Protein AF-A0A426QIH2-F1 (afdb_monomer)

Mean predicted aligned error: 3.32 Å

Radius of gyration: 14.78 Å; Cα contacts (8 Å, |Δi|>4): 95; chains: 1; bounding box: 43×17×41 Å

Solvent-accessible surface area (backbone atoms only — not comparable to full-atom values): 4861 Å² total; per-residue (Å²): 108,70,68,57,52,50,50,51,53,52,23,53,54,20,40,51,24,32,52,48,27,69,68,51,44,66,83,76,36,84,54,73,66,56,36,51,50,53,50,48,52,54,50,52,52,11,51,52,45,4,48,44,39,29,71,74,75,43,97,50,65,72,73,55,20,52,47,41,21,48,27,36,26,8,50,68,26,38,65,55,21,50,55,50,50,52,41,38,77,70,63,77,47,135

Secondary structure (DSSP, 8-state):
-HHHHHHHHHHHHHHHHHHHHHHHGGGT--SHHHHHHHHHHHHHHHHHHHHHIIIII----THHHHHHHHHHHHHHHHHHHHHHHHHHHTTS--

Sequence (94 aa):
MMDDLLLALLVIAALAASVYAQYRLPVHTRGVKALRTARLLLLITGLAFGYVMATVYIEAAGIRQLGVFLGGFGLVHVPAAFILLIKRRRGVYR

Nearest PDB structures (foldseek):
  7qnd-assembly1_E  TM=3.432E-01  e=6.358E+00  Homo sapiens

pLDDT: mean 94.51, std 4.59, range [70.81, 98.56]

Foldseek 3Di:
DVVVVVLVVLLVVLVVLVCLLLVQLVVPAPDPVRNVVVNCVLQVQLQVQLCCQLPPPDDDDDPVSVSSSSNSSSNSSNVSSVVSVVCVVVVVDD

Organism: NCBI:txid585455

Structure (mmCIF, N/CA/C/O backbone):
data_AF-A0A426QIH2-F1
#
_entry.id   AF-A0A426QIH2-F1
#
loop_
_atom_site.group_PDB
_atom_site.id
_atom_site.type_symbol
_atom_site.label_atom_id
_atom_site.label_alt_id
_atom_site.label_comp_id
_atom_site.label_asym_id
_atom_site.label_entity_id
_atom_site.label_seq_id
_atom_site.pdbx_PDB_ins_code
_atom_site.Cartn_x
_atom_site.Cartn_y
_atom_site.Cartn_z
_atom_site.occupancy
_atom_site.B_iso_or_equiv
_atom_site.auth_seq_id
_atom_site.auth_comp_id
_atom_site.auth_asym_id
_atom_site.auth_atom_id
_atom_site.pdbx_PDB_model_num
ATOM 1 N N . MET A 1 1 ? 23.176 2.737 -8.843 1.00 70.81 1 MET A N 1
ATOM 2 C CA . MET A 1 1 ? 23.427 2.205 -7.481 1.00 70.81 1 MET A CA 1
ATOM 3 C C . MET A 1 1 ? 22.741 3.028 -6.401 1.00 70.81 1 MET A C 1
ATOM 5 O O . MET A 1 1 ? 21.889 2.470 -5.727 1.00 70.81 1 MET A O 1
ATOM 9 N N . MET A 1 2 ? 23.063 4.317 -6.219 1.00 85.62 2 MET A N 1
ATOM 10 C CA . MET A 1 2 ? 22.397 5.140 -5.191 1.00 85.62 2 MET A CA 1
ATOM 11 C C . MET A 1 2 ? 20.900 5.337 -5.478 1.00 85.62 2 MET A C 1
ATOM 13 O O . MET A 1 2 ? 20.085 5.186 -4.573 1.00 85.62 2 MET A O 1
ATOM 17 N N . ASP A 1 3 ? 20.532 5.565 -6.740 1.00 88.31 3 ASP A N 1
ATOM 18 C CA . ASP A 1 3 ? 19.127 5.728 -7.144 1.00 88.31 3 ASP A CA 1
ATOM 19 C C . ASP A 1 3 ? 18.313 4.444 -6.945 1.00 88.31 3 ASP A C 1
ATOM 21 O O . ASP A 1 3 ? 17.168 4.484 -6.507 1.00 88.31 3 ASP A O 1
ATOM 25 N N . ASP A 1 4 ? 18.927 3.287 -7.210 1.00 90.50 4 ASP A N 1
ATOM 26 C CA . ASP A 1 4 ? 18.308 1.973 -7.007 1.00 90.50 4 ASP A CA 1
ATOM 27 C C . ASP A 1 4 ? 18.068 1.687 -5.524 1.00 90.50 4 ASP A C 1
ATOM 29 O O . ASP A 1 4 ? 17.011 1.185 -5.145 1.00 90.50 4 ASP A O 1
ATOM 33 N N . LEU A 1 5 ? 19.041 2.042 -4.677 1.00 94.69 5 LEU A N 1
ATOM 34 C CA . LEU A 1 5 ? 18.919 1.927 -3.229 1.00 94.69 5 LEU A CA 1
ATOM 35 C C . LEU A 1 5 ? 17.819 2.850 -2.697 1.00 94.69 5 LEU A C 1
ATOM 37 O O . LEU A 1 5 ? 16.991 2.418 -1.896 1.00 94.69 5 LEU A O 1
ATOM 41 N N . LEU A 1 6 ? 17.782 4.102 -3.158 1.00 94.19 6 LEU A N 1
ATOM 42 C CA . LEU A 1 6 ? 16.750 5.059 -2.769 1.00 94.19 6 LEU A CA 1
ATOM 43 C C . LEU A 1 6 ? 15.359 4.575 -3.191 1.00 94.19 6 LEU A C 1
ATOM 45 O O . LEU A 1 6 ? 14.438 4.584 -2.374 1.00 94.19 6 LEU A O 1
ATOM 49 N N . LEU A 1 7 ? 15.216 4.097 -4.431 1.00 93.19 7 LEU A N 1
ATOM 50 C CA . LEU A 1 7 ? 13.974 3.508 -4.922 1.00 93.19 7 LEU A CA 1
ATOM 51 C C . LEU A 1 7 ? 13.542 2.335 -4.036 1.00 93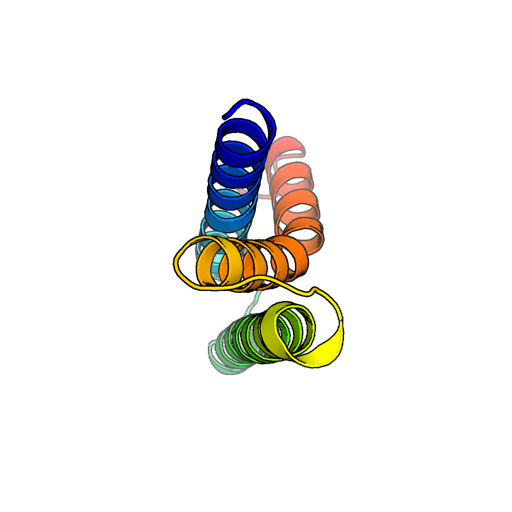.19 7 LEU A C 1
ATOM 53 O O . LEU A 1 7 ? 12.398 2.302 -3.592 1.00 93.19 7 LEU A O 1
ATOM 57 N N . ALA A 1 8 ? 14.451 1.408 -3.727 1.00 96.00 8 ALA A N 1
ATOM 58 C CA . ALA A 1 8 ? 14.150 0.265 -2.872 1.00 96.00 8 ALA A CA 1
ATOM 59 C C . ALA A 1 8 ? 13.673 0.696 -1.474 1.00 96.00 8 ALA A C 1
ATOM 61 O O . ALA A 1 8 ? 12.659 0.194 -0.990 1.00 96.00 8 ALA A O 1
ATOM 62 N N . LEU A 1 9 ? 14.347 1.665 -0.845 1.00 97.19 9 LEU A N 1
ATOM 63 C CA . LEU A 1 9 ? 13.957 2.193 0.467 1.00 97.19 9 LEU A CA 1
ATOM 64 C C . LEU A 1 9 ? 12.570 2.846 0.438 1.00 97.19 9 LEU A C 1
ATOM 66 O O . LEU A 1 9 ? 11.749 2.593 1.323 1.00 97.19 9 LEU A O 1
ATOM 70 N N . LEU A 1 10 ? 12.286 3.650 -0.589 1.00 96.12 10 LEU A N 1
ATOM 71 C CA . LEU A 1 10 ? 10.985 4.299 -0.750 1.00 96.12 10 LEU A CA 1
ATOM 72 C C . LEU A 1 10 ? 9.871 3.284 -1.013 1.00 96.12 10 LEU A C 1
ATOM 74 O O . LEU A 1 10 ? 8.794 3.401 -0.429 1.00 96.12 10 LEU A O 1
ATOM 78 N N . VAL A 1 11 ? 10.133 2.256 -1.822 1.00 97.81 11 VAL A N 1
ATOM 79 C CA . VAL A 1 11 ? 9.193 1.153 -2.055 1.00 97.81 11 VAL A CA 1
ATOM 80 C C . VAL A 1 11 ? 8.900 0.418 -0.751 1.00 97.81 11 VAL A C 1
ATOM 82 O O . VAL A 1 11 ? 7.735 0.211 -0.42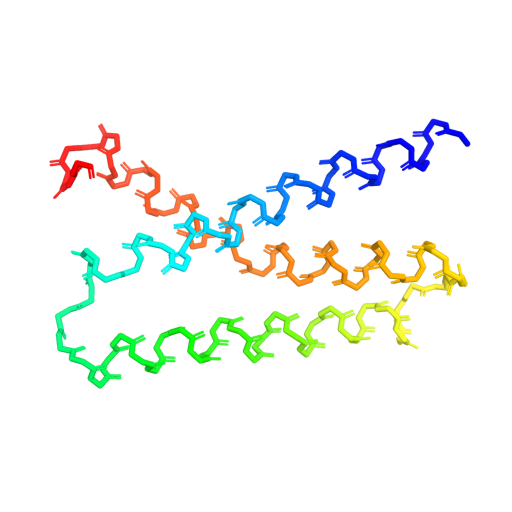5 1.00 97.81 11 VAL A O 1
ATOM 85 N N . ILE A 1 12 ? 9.923 0.081 0.039 1.00 98.19 12 ILE A N 1
ATOM 86 C CA . ILE A 1 12 ? 9.741 -0.586 1.337 1.00 98.19 12 ILE A CA 1
ATOM 87 C C . ILE A 1 12 ? 8.882 0.275 2.272 1.00 98.19 12 ILE A C 1
ATOM 89 O O . ILE A 1 12 ? 7.930 -0.230 2.869 1.00 98.19 12 ILE A O 1
ATOM 93 N N . ALA A 1 13 ? 9.163 1.577 2.370 1.00 97.88 13 ALA A N 1
ATOM 94 C CA . ALA A 1 13 ? 8.384 2.494 3.200 1.00 97.88 13 ALA A CA 1
ATOM 95 C C . ALA A 1 13 ? 6.922 2.613 2.727 1.00 97.88 13 ALA A C 1
ATOM 97 O O . ALA A 1 13 ? 5.995 2.568 3.541 1.00 97.88 13 ALA A O 1
ATOM 98 N N . ALA A 1 14 ? 6.697 2.713 1.415 1.00 97.50 14 ALA A N 1
ATOM 99 C CA . ALA A 1 14 ? 5.364 2.804 0.826 1.00 97.50 14 ALA A CA 1
ATOM 100 C C . ALA A 1 14 ? 4.565 1.500 1.004 1.00 97.50 14 ALA A C 1
ATOM 102 O O . ALA A 1 14 ? 3.380 1.527 1.347 1.00 97.50 14 ALA A O 1
ATOM 103 N N . LEU A 1 15 ? 5.212 0.342 0.857 1.00 98.19 15 LEU A N 1
ATOM 104 C CA . LEU A 1 15 ? 4.597 -0.955 1.129 1.00 98.19 15 LEU A CA 1
ATOM 105 C C . LEU A 1 15 ? 4.271 -1.116 2.616 1.00 98.19 15 LEU A C 1
ATOM 107 O O . LEU A 1 15 ? 3.168 -1.556 2.942 1.00 98.19 15 LEU A O 1
ATOM 111 N N . ALA A 1 16 ? 5.148 -0.684 3.525 1.00 98.12 16 ALA A N 1
ATOM 112 C CA . ALA A 1 16 ? 4.851 -0.674 4.955 1.00 98.12 16 ALA A CA 1
ATOM 113 C C . ALA A 1 16 ? 3.628 0.204 5.280 1.00 98.12 16 ALA A C 1
ATOM 115 O O . ALA A 1 16 ? 2.772 -0.201 6.070 1.00 98.12 16 ALA A O 1
ATOM 116 N N . ALA A 1 17 ? 3.489 1.363 4.624 1.00 97.25 17 ALA A N 1
ATOM 117 C CA . ALA A 1 17 ? 2.296 2.200 4.732 1.00 97.25 17 ALA A CA 1
ATOM 118 C C . ALA A 1 17 ? 1.036 1.477 4.222 1.00 97.25 17 ALA A C 1
ATOM 120 O O . ALA A 1 17 ? -0.004 1.522 4.883 1.00 97.25 17 ALA A O 1
ATOM 121 N N . SER A 1 18 ? 1.131 0.750 3.102 1.00 97.88 18 SER A N 1
ATOM 122 C CA . SER A 1 18 ? 0.020 -0.053 2.575 1.00 97.88 18 SER A CA 1
ATOM 123 C C . SER A 1 18 ? -0.435 -1.139 3.551 1.00 97.88 18 SER A C 1
ATOM 125 O O . SER A 1 18 ? -1.622 -1.217 3.878 1.00 97.88 18 SER A O 1
ATOM 127 N N . VAL A 1 19 ? 0.509 -1.896 4.117 1.00 97.88 19 VAL A N 1
ATOM 128 C CA . VAL A 1 19 ? 0.235 -2.927 5.123 1.00 97.88 19 VAL A CA 1
ATOM 129 C C . VAL A 1 19 ? -0.393 -2.297 6.362 1.00 97.88 19 VAL A C 1
ATOM 131 O O . VAL A 1 19 ? -1.422 -2.775 6.841 1.00 97.88 19 VAL A O 1
ATOM 134 N N . TYR A 1 20 ? 0.165 -1.186 6.850 1.00 97.00 20 TYR A N 1
ATOM 135 C CA . TYR A 1 20 ? -0.366 -0.472 8.007 1.00 97.00 20 TYR A CA 1
ATOM 136 C C . TYR A 1 20 ? -1.811 -0.009 7.787 1.00 97.00 20 TYR A C 1
ATOM 138 O O . TYR A 1 20 ? -2.665 -0.238 8.648 1.00 97.00 20 TYR A O 1
ATOM 146 N N . ALA A 1 21 ? -2.110 0.597 6.635 1.00 95.94 21 ALA A N 1
ATOM 147 C CA . ALA A 1 21 ? -3.457 1.045 6.302 1.00 95.94 21 ALA A CA 1
ATOM 148 C C . ALA A 1 21 ? -4.447 -0.134 6.271 1.00 95.94 21 ALA A C 1
ATOM 150 O O . ALA A 1 21 ? -5.470 -0.098 6.959 1.00 95.94 21 ALA A O 1
ATOM 151 N N . GLN A 1 22 ? -4.111 -1.210 5.552 1.00 95.56 22 GLN A N 1
ATOM 152 C CA . GLN A 1 22 ? -4.955 -2.407 5.406 1.00 95.56 22 GLN A CA 1
ATOM 153 C C . GLN A 1 22 ? -5.190 -3.143 6.736 1.00 95.56 22 GLN A C 1
ATOM 155 O O . GLN A 1 22 ? -6.294 -3.647 7.000 1.00 95.56 22 GLN A O 1
ATOM 160 N N . TYR A 1 23 ? -4.171 -3.166 7.599 1.00 95.50 23 TYR A N 1
ATOM 161 C CA . TYR A 1 23 ? -4.228 -3.762 8.931 1.00 95.50 23 TYR A CA 1
ATOM 162 C C . TYR A 1 23 ? -5.063 -2.933 9.916 1.00 95.50 23 TYR A C 1
ATOM 164 O O . TYR A 1 23 ? -5.804 -3.498 10.718 1.00 95.50 23 TYR A O 1
ATOM 172 N N . ARG A 1 24 ? -4.982 -1.595 9.864 1.00 94.12 24 ARG A N 1
ATOM 173 C CA . ARG A 1 24 ? -5.656 -0.698 10.825 1.00 94.12 24 ARG A CA 1
ATOM 174 C C . ARG A 1 24 ? -7.058 -0.246 10.408 1.00 94.12 24 ARG A C 1
ATOM 176 O O . ARG A 1 24 ? -7.813 0.230 11.258 1.00 94.12 24 ARG A O 1
ATOM 183 N N . LEU A 1 25 ? -7.437 -0.434 9.146 1.00 91.88 25 LEU A N 1
ATOM 184 C CA . LEU A 1 25 ? -8.782 -0.164 8.619 1.00 91.88 25 LEU A CA 1
ATOM 185 C C . LEU A 1 25 ? -9.940 -0.754 9.453 1.00 91.88 25 LEU A C 1
ATOM 187 O O . LEU A 1 25 ? -10.862 -0.003 9.774 1.00 91.88 25 LEU A O 1
ATOM 191 N N . PRO A 1 26 ? -9.903 -2.033 9.888 1.00 91.38 26 PRO A N 1
ATOM 192 C CA . PRO A 1 26 ? -10.983 -2.636 10.677 1.00 91.38 26 PRO A CA 1
ATOM 193 C C . PRO A 1 26 ? -11.305 -1.894 11.974 1.00 91.38 26 PRO A C 1
ATOM 195 O O . PRO A 1 26 ? -12.440 -1.927 12.433 1.00 91.38 26 PRO A O 1
ATOM 198 N N . VAL A 1 27 ? -1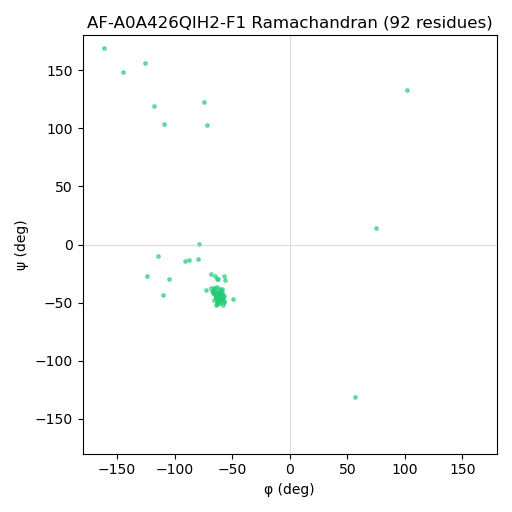0.325 -1.194 12.552 1.00 89.44 27 VAL A N 1
ATOM 199 C CA . VAL A 1 27 ? -10.505 -0.461 13.811 1.00 89.44 27 VAL A CA 1
ATOM 200 C C . VAL A 1 27 ? -11.438 0.747 13.641 1.00 89.44 27 VAL A C 1
ATOM 202 O O . VAL A 1 27 ? -12.078 1.167 14.599 1.00 89.44 27 VAL A O 1
ATOM 205 N N . HIS A 1 28 ? -11.551 1.299 12.427 1.00 85.62 28 HIS A N 1
ATOM 206 C CA . HIS A 1 28 ? -12.282 2.550 12.165 1.00 85.62 28 HIS A CA 1
ATOM 207 C C . HIS A 1 28 ? -13.514 2.381 11.288 1.00 85.62 28 HIS A C 1
ATOM 209 O O . HIS A 1 28 ? -14.291 3.324 11.143 1.00 85.62 28 HIS A O 1
ATOM 215 N N . THR A 1 29 ? -13.700 1.209 10.689 1.00 87.69 29 THR A N 1
ATOM 216 C CA . THR A 1 29 ? -14.814 0.952 9.784 1.00 87.69 29 THR A CA 1
ATOM 217 C C . THR A 1 29 ? -15.798 -0.001 10.448 1.00 87.69 29 THR A C 1
ATOM 219 O O . THR A 1 29 ? -15.557 -1.203 10.535 1.00 87.69 29 THR A O 1
ATOM 222 N N . ARG A 1 30 ? -16.926 0.538 10.930 1.00 85.94 30 ARG A N 1
ATOM 223 C CA . ARG A 1 30 ? -18.014 -0.269 11.498 1.00 85.94 30 ARG A CA 1
ATOM 224 C C . ARG A 1 30 ? -18.775 -0.980 10.374 1.00 85.94 30 ARG A C 1
ATOM 226 O O . ARG A 1 30 ? -19.309 -0.334 9.479 1.00 85.94 30 ARG A O 1
ATOM 233 N N . GLY A 1 31 ? -18.838 -2.309 10.450 1.00 89.06 31 GLY A N 1
ATOM 234 C CA . GLY A 1 31 ? -19.587 -3.161 9.522 1.00 89.06 31 GLY A CA 1
ATOM 235 C C . GLY A 1 31 ? -18.719 -3.849 8.463 1.00 89.06 31 GLY A C 1
ATOM 236 O O . GLY A 1 31 ? -17.899 -3.229 7.786 1.00 89.06 31 GLY A O 1
ATOM 237 N N . VAL A 1 32 ? -18.952 -5.154 8.281 1.00 90.38 32 VAL A N 1
ATOM 238 C CA . VAL A 1 32 ? -18.169 -6.027 7.383 1.00 90.38 32 VAL A CA 1
ATOM 239 C C . VAL A 1 32 ? -18.225 -5.550 5.928 1.00 90.38 32 VAL A C 1
ATOM 241 O O . VAL A 1 32 ? -17.210 -5.570 5.234 1.00 90.38 32 VAL A O 1
ATOM 244 N N . LYS A 1 33 ? -19.392 -5.068 5.473 1.00 91.38 33 LYS A N 1
ATOM 245 C CA . LYS A 1 33 ? -19.572 -4.543 4.110 1.00 91.38 33 LYS A CA 1
ATOM 246 C C . LYS A 1 33 ? -18.712 -3.300 3.867 1.00 91.38 33 LYS A C 1
ATOM 248 O O . LYS A 1 33 ? -17.932 -3.289 2.923 1.00 91.38 33 LYS A O 1
ATOM 253 N N . ALA A 1 34 ? -18.792 -2.301 4.748 1.00 92.44 34 ALA A N 1
ATOM 254 C CA . ALA A 1 34 ? -18.020 -1.065 4.624 1.00 92.44 34 ALA A CA 1
ATOM 255 C C . ALA A 1 34 ? -16.505 -1.327 4.678 1.00 92.44 34 ALA A C 1
ATOM 257 O O . ALA A 1 34 ? -15.754 -0.765 3.881 1.00 92.44 34 ALA A O 1
ATOM 258 N N . LEU A 1 35 ? -16.059 -2.232 5.558 1.00 93.81 35 LEU A N 1
ATOM 259 C CA . LEU A 1 35 ? -14.653 -2.629 5.639 1.00 93.81 35 LEU A CA 1
ATOM 260 C C . LEU A 1 35 ? -14.178 -3.285 4.339 1.00 93.81 35 LEU A C 1
ATOM 262 O O . LEU A 1 35 ? -13.122 -2.928 3.815 1.00 93.81 35 LEU A O 1
ATOM 266 N N . ARG A 1 36 ? -14.956 -4.232 3.802 1.00 94.69 36 ARG A N 1
ATOM 267 C CA . ARG A 1 36 ? -14.622 -4.908 2.544 1.00 94.69 36 ARG A CA 1
ATOM 268 C C . ARG A 1 36 ? -14.546 -3.911 1.391 1.00 94.69 36 ARG A C 1
ATOM 270 O O . ARG A 1 36 ? -13.576 -3.952 0.641 1.00 94.69 36 ARG A O 1
ATOM 277 N N . THR A 1 37 ? -15.507 -2.995 1.287 1.00 95.44 37 THR A N 1
ATOM 278 C CA . THR A 1 37 ? -15.500 -1.946 0.261 1.00 95.44 37 THR A CA 1
ATOM 279 C C . THR A 1 37 ? -14.257 -1.067 0.370 1.00 95.44 37 THR A C 1
ATOM 281 O O . THR A 1 37 ? -13.571 -0.877 -0.627 1.00 95.44 37 THR A O 1
ATOM 284 N N . ALA A 1 38 ? -13.907 -0.588 1.568 1.00 94.12 38 ALA A N 1
ATOM 285 C CA . ALA A 1 38 ? -12.729 0.260 1.759 1.00 94.12 38 ALA A CA 1
ATOM 286 C C . ALA A 1 38 ? -11.418 -0.454 1.384 1.00 94.12 38 ALA A C 1
ATOM 288 O O . ALA A 1 38 ? -10.572 0.121 0.699 1.00 94.12 38 ALA A O 1
ATOM 289 N N . ARG A 1 39 ? -11.264 -1.726 1.778 1.00 95.19 39 ARG A N 1
ATOM 290 C CA . ARG A 1 39 ? -10.096 -2.541 1.410 1.00 95.19 39 ARG A CA 1
ATOM 291 C C . ARG A 1 39 ? -9.988 -2.736 -0.096 1.00 95.19 39 ARG A C 1
ATOM 293 O O . ARG A 1 39 ? -8.911 -2.541 -0.651 1.00 95.19 39 ARG A O 1
ATOM 300 N N . LEU A 1 40 ? -11.098 -3.098 -0.742 1.00 96.69 40 LEU A N 1
ATOM 301 C CA . LEU A 1 40 ? -11.143 -3.310 -2.188 1.00 96.69 40 LEU A CA 1
ATOM 302 C C . LEU A 1 40 ? -10.849 -2.022 -2.951 1.00 96.69 40 LEU A C 1
ATOM 304 O O . LEU A 1 40 ? -10.060 -2.062 -3.884 1.00 96.69 40 LEU A O 1
ATOM 308 N N . LEU A 1 41 ? -11.412 -0.887 -2.535 1.00 96.44 41 LEU A N 1
ATOM 309 C CA . LEU A 1 41 ? -11.136 0.398 -3.175 1.00 96.44 41 LEU A CA 1
ATOM 310 C C . LEU A 1 41 ? -9.649 0.749 -3.108 1.00 96.44 41 LEU A C 1
ATOM 312 O O . LEU A 1 41 ? -9.070 1.095 -4.134 1.00 96.44 41 LEU A O 1
ATOM 316 N N . LEU A 1 42 ? -9.013 0.608 -1.943 1.00 95.81 42 LEU A N 1
ATOM 317 C CA . LEU A 1 42 ? -7.582 0.888 -1.797 1.00 95.81 42 LEU A CA 1
ATOM 318 C C . LEU A 1 42 ? -6.714 -0.081 -2.603 1.00 95.81 42 LEU A C 1
ATOM 320 O O . LEU A 1 42 ? -5.785 0.359 -3.274 1.00 95.81 42 LEU A O 1
ATOM 324 N N . LEU A 1 43 ? -7.045 -1.376 -2.593 1.00 97.62 43 LEU A N 1
ATOM 325 C CA . LEU A 1 43 ? -6.324 -2.379 -3.377 1.00 97.62 43 LEU A CA 1
ATOM 326 C C . LEU A 1 43 ? -6.448 -2.117 -4.877 1.00 97.62 43 LEU A C 1
ATOM 328 O O . LEU A 1 43 ? -5.435 -2.047 -5.560 1.00 97.62 43 LEU A O 1
ATOM 332 N N . ILE A 1 44 ? -7.668 -1.941 -5.385 1.00 98.31 44 ILE A N 1
ATOM 333 C CA . ILE A 1 44 ? -7.921 -1.724 -6.814 1.00 98.31 44 ILE A CA 1
ATOM 334 C C . ILE A 1 44 ? -7.280 -0.414 -7.271 1.00 98.31 44 ILE A C 1
ATOM 336 O O . ILE A 1 44 ? -6.589 -0.404 -8.285 1.00 98.31 44 ILE A O 1
ATOM 340 N N . THR A 1 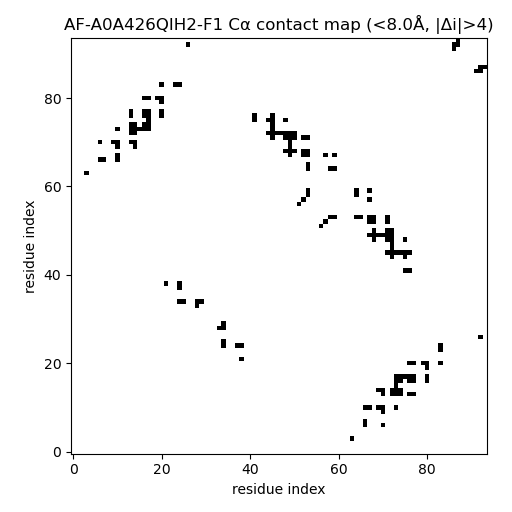45 ? -7.442 0.670 -6.506 1.00 98.19 45 THR A N 1
ATOM 341 C CA . THR A 1 45 ? -6.817 1.961 -6.833 1.00 98.19 45 THR A CA 1
ATOM 342 C C . THR A 1 45 ? -5.297 1.849 -6.820 1.00 98.19 45 THR A C 1
ATOM 344 O O . THR A 1 45 ? -4.646 2.333 -7.739 1.00 98.19 45 THR A O 1
ATOM 347 N N . GLY A 1 46 ? -4.725 1.169 -5.823 1.00 98.25 46 GLY A N 1
ATOM 348 C CA . GLY A 1 46 ? -3.288 0.927 -5.747 1.00 98.25 46 GLY A CA 1
ATOM 349 C C . GLY A 1 46 ? -2.770 0.120 -6.936 1.00 98.25 46 GLY A C 1
ATOM 350 O O . GLY A 1 46 ? -1.762 0.491 -7.529 1.00 98.25 46 GLY A O 1
ATOM 351 N N . LEU A 1 47 ? -3.461 -0.963 -7.306 1.00 98.56 47 LEU A N 1
ATOM 352 C CA . LEU A 1 47 ? -3.086 -1.808 -8.444 1.00 98.56 47 LEU A CA 1
ATOM 353 C C . LEU A 1 47 ? -3.157 -1.028 -9.756 1.00 98.56 47 LEU A C 1
ATOM 355 O O . LEU A 1 47 ? -2.206 -1.060 -10.533 1.00 98.56 47 LEU A O 1
ATOM 359 N N . ALA A 1 48 ? -4.254 -0.301 -9.979 1.00 98.38 48 ALA A N 1
ATOM 360 C CA . ALA A 1 48 ? -4.443 0.510 -11.174 1.00 98.38 48 ALA A CA 1
ATOM 361 C C . ALA A 1 48 ? -3.380 1.610 -11.273 1.00 98.38 48 ALA A C 1
ATOM 363 O O . ALA A 1 48 ? -2.744 1.757 -12.313 1.00 98.38 48 ALA A O 1
ATOM 364 N N . PHE A 1 49 ? -3.135 2.341 -10.184 1.00 98.38 49 PHE A N 1
ATOM 365 C CA . PHE A 1 49 ? -2.145 3.413 -10.165 1.00 98.38 49 PHE A CA 1
ATOM 366 C C . PHE A 1 49 ? -0.726 2.873 -10.358 1.00 98.38 49 PHE A C 1
ATOM 368 O O . PHE A 1 49 ? 0.000 3.367 -11.213 1.00 98.38 49 PHE A O 1
ATOM 375 N N . GLY A 1 50 ? -0.341 1.819 -9.631 1.00 98.06 50 GLY A N 1
ATOM 376 C CA . GLY A 1 50 ? 0.955 1.163 -9.809 1.00 98.06 50 GLY A CA 1
ATOM 377 C C . GLY A 1 50 ? 1.163 0.675 -11.243 1.00 98.06 50 GLY A C 1
ATOM 378 O O . GLY A 1 50 ? 2.224 0.906 -11.821 1.00 98.06 50 GLY A O 1
ATOM 379 N N . TYR A 1 51 ? 0.142 0.056 -11.843 1.00 98.31 51 TYR A N 1
ATOM 380 C CA . TYR A 1 51 ? 0.187 -0.414 -13.228 1.00 98.31 51 TYR A CA 1
ATOM 381 C C . TYR A 1 51 ? 0.385 0.739 -14.211 1.00 98.31 51 TYR A C 1
ATOM 383 O O . TYR A 1 51 ? 1.297 0.695 -15.034 1.00 98.31 51 TYR A O 1
ATOM 391 N N . VAL A 1 52 ? -0.424 1.794 -14.096 1.00 98.25 52 VAL A N 1
ATOM 392 C CA . VAL A 1 52 ? -0.339 2.978 -14.959 1.00 98.25 52 VAL A CA 1
ATOM 393 C C . VAL A 1 52 ? 1.025 3.659 -14.821 1.00 98.25 52 VAL A C 1
ATOM 395 O O . VAL A 1 52 ? 1.649 3.987 -15.827 1.00 98.25 52 VAL A O 1
ATOM 398 N N . MET A 1 53 ? 1.556 3.795 -13.605 1.00 98.00 53 MET A N 1
ATOM 399 C CA . MET A 1 53 ? 2.896 4.356 -13.402 1.00 98.00 53 MET A CA 1
ATOM 400 C C . MET A 1 53 ? 3.983 3.512 -14.078 1.00 98.00 53 MET A C 1
ATOM 402 O O . MET A 1 53 ? 4.858 4.070 -14.730 1.00 98.00 53 MET A O 1
ATOM 406 N N . ALA A 1 54 ? 3.913 2.185 -13.959 1.00 97.50 54 ALA A N 1
ATOM 407 C CA . ALA A 1 54 ? 4.931 1.272 -14.478 1.00 97.50 54 ALA A CA 1
ATOM 408 C C . ALA A 1 54 ? 4.843 0.993 -15.988 1.00 97.50 54 ALA A C 1
ATOM 410 O O . ALA A 1 54 ? 5.758 0.382 -16.540 1.00 97.50 54 ALA A O 1
ATOM 411 N N . THR A 1 55 ? 3.741 1.367 -16.645 1.00 96.44 55 THR A N 1
ATOM 412 C CA . THR A 1 55 ? 3.502 1.044 -18.065 1.00 96.44 55 THR A CA 1
ATOM 413 C C . THR A 1 55 ? 3.243 2.257 -18.946 1.00 96.44 55 THR A C 1
ATOM 415 O O . THR A 1 55 ? 3.524 2.192 -20.138 1.00 96.44 55 THR A O 1
ATOM 418 N N . VAL A 1 56 ? 2.723 3.353 -18.388 1.00 96.56 56 VAL A N 1
ATOM 419 C CA . VAL A 1 56 ? 2.318 4.537 -19.159 1.00 96.56 56 VAL A CA 1
ATOM 420 C C . VAL A 1 56 ? 3.245 5.719 -18.902 1.00 96.56 56 VAL A C 1
ATOM 422 O O . VAL A 1 56 ? 3.603 6.415 -19.845 1.00 96.56 56 VAL A O 1
ATOM 425 N N . TYR A 1 57 ? 3.619 5.971 -17.643 1.00 94.31 57 TYR A N 1
ATOM 426 C CA . TYR A 1 57 ? 4.273 7.234 -17.275 1.00 94.31 57 TYR A CA 1
ATOM 427 C C . TYR A 1 57 ? 5.772 7.147 -17.008 1.00 94.31 57 TYR A C 1
ATOM 429 O O . TYR A 1 57 ? 6.461 8.148 -17.189 1.00 94.31 57 TYR A O 1
ATOM 437 N N . ILE A 1 58 ? 6.285 6.008 -16.538 1.00 93.75 58 ILE A N 1
ATOM 438 C CA . ILE A 1 58 ? 7.702 5.872 -16.190 1.00 93.75 58 ILE A CA 1
ATOM 439 C C . ILE A 1 58 ? 8.341 4.806 -17.069 1.00 93.75 58 ILE A C 1
ATOM 441 O O . ILE A 1 58 ? 7.998 3.627 -16.996 1.00 93.75 58 ILE A O 1
ATOM 445 N N . GLU A 1 59 ? 9.334 5.229 -17.844 1.00 92.50 59 GLU A N 1
ATOM 446 C CA . GLU A 1 59 ? 10.200 4.330 -18.594 1.00 92.50 59 GLU 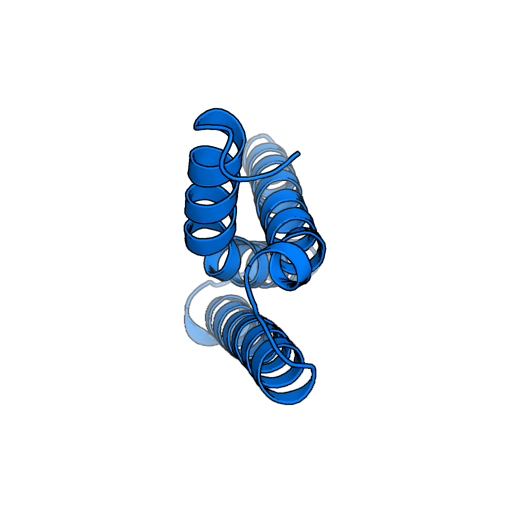A CA 1
ATOM 447 C C . GLU A 1 59 ? 11.145 3.598 -17.634 1.00 92.50 59 GLU A C 1
ATOM 449 O O . GLU A 1 59 ? 12.128 4.140 -17.126 1.00 92.50 59 GLU A O 1
ATOM 454 N N . ALA A 1 60 ? 10.828 2.339 -17.356 1.00 92.00 60 ALA A N 1
ATOM 455 C CA . ALA A 1 60 ? 11.665 1.442 -16.580 1.00 92.00 60 ALA A CA 1
ATOM 456 C C . ALA A 1 60 ? 11.544 0.023 -17.139 1.00 92.00 60 ALA A C 1
ATOM 458 O O . ALA A 1 60 ? 10.490 -0.375 -17.625 1.00 92.00 60 ALA A O 1
ATOM 459 N N . ALA A 1 61 ? 12.620 -0.755 -17.029 1.00 91.81 61 ALA A N 1
ATOM 460 C CA . ALA A 1 61 ? 12.656 -2.144 -17.472 1.00 91.81 61 ALA A CA 1
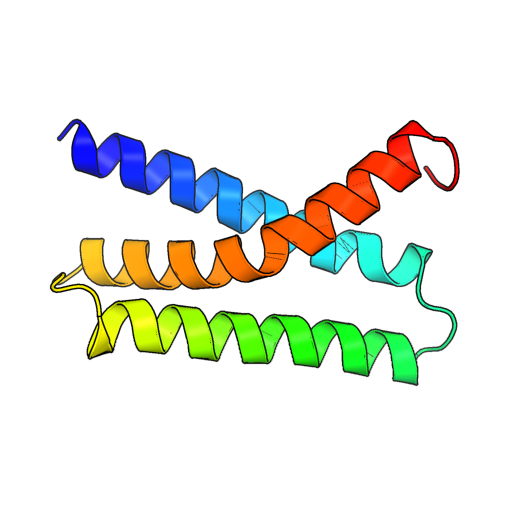ATOM 461 C C . ALA A 1 61 ? 13.115 -3.075 -16.344 1.00 91.81 61 ALA A C 1
ATOM 463 O O . ALA A 1 61 ? 13.803 -2.664 -15.401 1.00 91.81 61 ALA A O 1
ATOM 464 N N . GLY A 1 62 ? 12.726 -4.347 -16.447 1.00 92.62 62 GLY A N 1
ATOM 465 C CA . GLY A 1 62 ? 13.119 -5.394 -15.506 1.00 92.62 62 GLY A CA 1
ATOM 466 C C . GLY A 1 62 ? 12.744 -5.058 -14.061 1.00 92.62 62 GLY A C 1
ATOM 467 O O .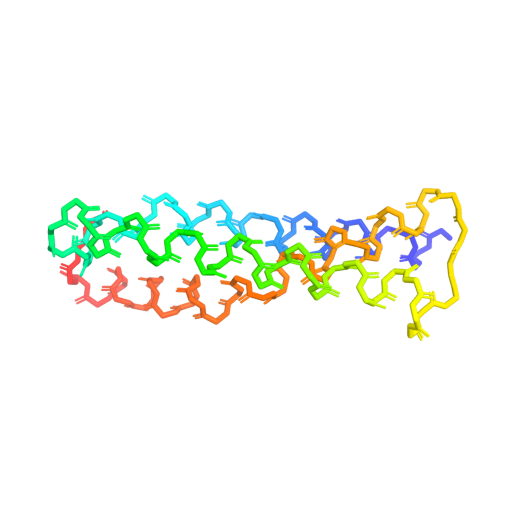 GLY A 1 62 ? 11.622 -4.645 -13.767 1.00 92.62 62 GLY A O 1
ATOM 468 N N . ILE A 1 63 ? 13.699 -5.209 -13.140 1.00 93.31 63 ILE A N 1
ATOM 469 C CA . ILE A 1 63 ? 13.455 -5.030 -11.700 1.00 93.31 63 ILE A CA 1
ATOM 470 C C . ILE A 1 63 ? 13.030 -3.601 -11.326 1.00 93.31 63 ILE A C 1
ATOM 472 O O . ILE A 1 63 ? 12.257 -3.413 -10.387 1.00 93.31 63 ILE A O 1
ATOM 476 N N . ARG A 1 64 ? 13.477 -2.586 -12.079 1.00 94.00 64 ARG A N 1
ATOM 477 C CA . ARG A 1 64 ? 13.081 -1.191 -11.838 1.00 94.00 64 ARG A CA 1
ATOM 478 C C . ARG A 1 64 ? 11.607 -0.963 -12.147 1.00 94.00 64 ARG A C 1
ATOM 480 O O . ARG A 1 64 ? 10.951 -0.250 -11.397 1.00 94.00 64 ARG A O 1
ATOM 487 N N . GLN A 1 65 ? 11.075 -1.603 -13.188 1.00 96.38 65 GLN A N 1
ATOM 488 C CA . GLN A 1 65 ? 9.653 -1.514 -13.527 1.00 96.38 65 GLN A CA 1
ATOM 489 C C . GLN A 1 65 ? 8.780 -2.080 -12.401 1.00 96.38 65 GLN A C 1
ATOM 491 O O . GLN A 1 65 ? 7.785 -1.468 -12.013 1.00 96.38 65 GLN A O 1
ATOM 496 N N . LEU A 1 66 ? 9.204 -3.202 -11.808 1.00 96.94 66 LEU A N 1
ATOM 497 C CA . LEU A 1 66 ? 8.554 -3.758 -10.622 1.00 96.94 66 LEU A CA 1
ATOM 498 C C . LEU A 1 66 ? 8.641 -2.795 -9.428 1.00 96.94 66 LEU A C 1
ATOM 500 O O . LEU A 1 66 ? 7.648 -2.589 -8.735 1.00 96.94 66 LEU A O 1
ATOM 504 N N . GLY A 1 67 ? 9.800 -2.170 -9.206 1.00 97.06 67 GLY A N 1
ATOM 505 C CA . GLY A 1 67 ? 9.971 -1.143 -8.176 1.00 97.06 67 GLY A CA 1
ATOM 506 C C . GLY A 1 67 ? 9.022 0.045 -8.361 1.00 97.06 67 GLY A C 1
ATOM 507 O O . GLY A 1 67 ? 8.378 0.468 -7.405 1.00 97.06 67 GLY A O 1
ATOM 508 N N . VAL A 1 68 ? 8.863 0.534 -9.593 1.00 97.50 68 VAL A N 1
ATOM 509 C CA . VAL A 1 68 ? 7.910 1.602 -9.932 1.00 97.50 68 VAL A CA 1
ATOM 510 C C . VAL A 1 68 ? 6.470 1.171 -9.656 1.00 97.50 68 VAL A C 1
ATOM 512 O O . VAL A 1 68 ? 5.723 1.919 -9.024 1.00 97.50 68 VAL A O 1
ATOM 515 N N . PHE A 1 69 ? 6.091 -0.041 -10.069 1.00 98.44 69 PHE A N 1
ATOM 516 C CA . PHE A 1 69 ? 4.760 -0.589 -9.811 1.00 98.44 69 PHE A CA 1
ATOM 517 C C . PHE A 1 69 ? 4.460 -0.650 -8.309 1.00 98.44 69 PHE A C 1
ATOM 519 O O . PHE A 1 69 ? 3.447 -0.121 -7.848 1.00 98.44 69 PHE A O 1
ATOM 526 N N . LEU A 1 70 ? 5.363 -1.260 -7.535 1.00 98.38 70 LEU A N 1
ATOM 527 C CA . LEU A 1 70 ? 5.213 -1.422 -6.089 1.00 98.38 70 LEU A CA 1
ATOM 528 C C . LEU A 1 70 ? 5.239 -0.074 -5.358 1.00 98.38 70 LEU A C 1
ATOM 530 O O . LEU A 1 70 ? 4.478 0.125 -4.410 1.00 98.38 70 LEU A O 1
ATOM 534 N N . GLY A 1 71 ? 6.071 0.862 -5.816 1.00 98.00 71 GLY A N 1
ATOM 535 C CA . GLY A 1 71 ? 6.134 2.226 -5.297 1.00 98.00 71 GLY A CA 1
ATOM 536 C C . GLY A 1 71 ? 4.828 2.981 -5.526 1.00 98.00 71 GLY A C 1
ATOM 537 O O . GLY A 1 71 ? 4.259 3.516 -4.576 1.00 98.00 71 GLY A O 1
ATOM 538 N N . GLY A 1 72 ? 4.303 2.959 -6.755 1.00 97.81 72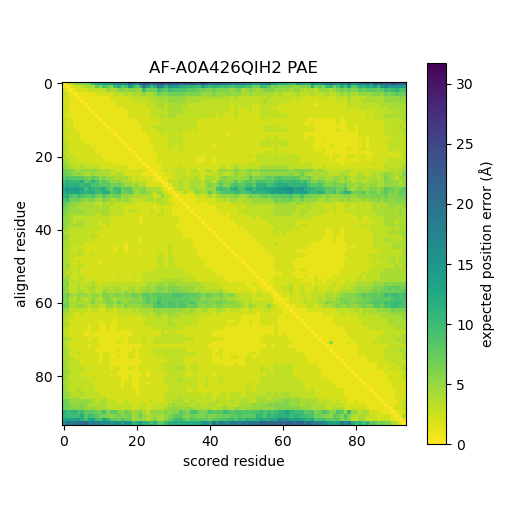 GLY A N 1
ATOM 539 C CA . GLY A 1 72 ? 3.008 3.553 -7.095 1.00 97.81 72 GLY A CA 1
ATOM 540 C C . GLY A 1 72 ? 1.856 2.929 -6.303 1.00 97.81 72 GLY A C 1
ATOM 541 O O . GLY A 1 72 ? 1.051 3.650 -5.713 1.00 97.81 72 GLY A O 1
ATOM 542 N N . PHE A 1 73 ? 1.823 1.597 -6.202 1.00 98.56 73 PHE A N 1
ATOM 543 C CA . PHE A 1 73 ? 0.850 0.874 -5.382 1.00 98.56 73 PHE A CA 1
ATOM 544 C C . PHE A 1 73 ? 0.900 1.310 -3.909 1.00 98.56 73 PHE A C 1
ATOM 546 O O . PHE A 1 73 ? -0.131 1.631 -3.310 1.00 98.56 73 PHE A O 1
ATOM 553 N N . GLY A 1 74 ? 2.094 1.343 -3.312 1.00 97.94 74 GLY A N 1
ATOM 554 C CA . GLY A 1 74 ? 2.278 1.724 -1.914 1.00 97.94 74 GLY A CA 1
ATOM 555 C C . GLY A 1 74 ? 1.901 3.184 -1.649 1.00 97.94 74 GLY A C 1
ATOM 556 O O . GLY A 1 74 ? 1.224 3.472 -0.661 1.00 97.94 74 GLY A O 1
ATOM 557 N N . LEU A 1 75 ? 2.265 4.098 -2.556 1.00 97.50 75 LEU A N 1
ATOM 558 C CA . LEU A 1 75 ? 2.009 5.537 -2.432 1.00 97.50 75 LEU A CA 1
ATOM 559 C C . LEU A 1 75 ? 0.520 5.875 -2.308 1.00 97.50 75 LEU A C 1
ATOM 561 O O . LEU A 1 75 ? 0.161 6.720 -1.489 1.00 97.50 75 LEU A O 1
ATOM 565 N N . VAL A 1 76 ? -0.361 5.170 -3.026 1.00 98.06 76 VAL A N 1
ATOM 566 C CA . VAL A 1 76 ? -1.825 5.343 -2.910 1.00 98.06 76 VAL A CA 1
ATOM 567 C C . VAL A 1 76 ? -2.323 5.140 -1.474 1.00 98.06 76 VAL A C 1
ATOM 569 O O . VAL A 1 76 ? -3.295 5.763 -1.046 1.00 98.06 76 VAL A O 1
ATOM 572 N N . HIS A 1 77 ? -1.648 4.295 -0.694 1.00 97.75 77 HIS A N 1
ATOM 573 C CA . HIS A 1 77 ? -2.049 3.979 0.673 1.00 97.75 77 HIS A CA 1
ATOM 574 C C . HIS A 1 77 ? -1.473 4.944 1.720 1.00 97.75 77 HIS A C 1
ATOM 576 O O . HIS A 1 77 ? -1.937 4.951 2.864 1.00 97.75 77 HIS A O 1
ATOM 582 N N . VAL A 1 78 ? -0.486 5.767 1.356 1.00 97.38 78 VAL A N 1
ATOM 583 C CA . VAL A 1 78 ? 0.229 6.655 2.285 1.00 97.38 78 VAL A CA 1
ATOM 584 C C . VAL A 1 78 ? -0.701 7.657 2.987 1.00 97.38 78 VAL A C 1
ATOM 586 O O . VAL A 1 78 ? -0.631 7.744 4.217 1.00 97.38 78 VAL A O 1
ATOM 589 N N . PRO A 1 79 ? -1.632 8.357 2.303 1.00 96.25 79 PRO A N 1
ATOM 590 C CA . PRO A 1 79 ? -2.559 9.268 2.978 1.00 96.25 79 PRO A CA 1
ATOM 591 C C . PRO A 1 79 ? -3.429 8.559 4.024 1.00 96.25 79 PRO A C 1
ATOM 593 O O . PRO A 1 79 ? -3.571 9.033 5.153 1.00 96.25 79 PRO A O 1
ATOM 596 N N . ALA A 1 80 ? -3.962 7.380 3.684 1.00 95.88 80 ALA A N 1
ATOM 597 C CA . ALA A 1 80 ? -4.762 6.578 4.606 1.00 95.88 80 ALA A CA 1
ATOM 598 C C . ALA A 1 80 ? -3.933 6.124 5.819 1.00 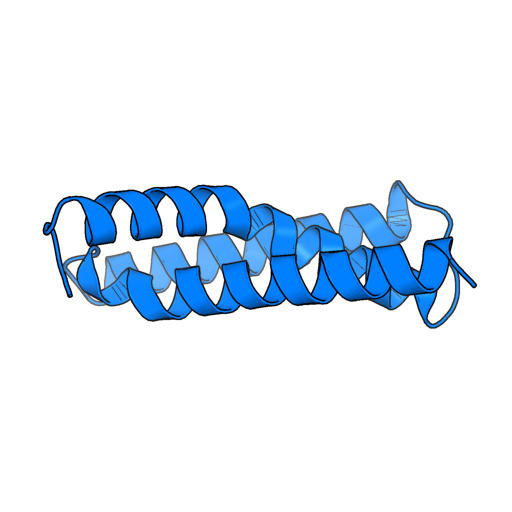95.88 80 ALA A C 1
ATOM 600 O O . ALA A 1 80 ? -4.400 6.217 6.958 1.00 95.88 80 ALA A O 1
ATOM 601 N N . ALA A 1 81 ? -2.689 5.691 5.592 1.00 96.56 81 ALA A N 1
ATOM 602 C CA . ALA A 1 81 ? -1.766 5.305 6.651 1.00 96.56 81 ALA A CA 1
ATOM 603 C C . ALA A 1 81 ? -1.474 6.469 7.611 1.00 96.56 81 ALA A C 1
ATOM 605 O O . ALA A 1 81 ? -1.550 6.281 8.826 1.00 96.56 81 ALA A O 1
ATOM 606 N N . PHE A 1 82 ? -1.216 7.677 7.097 1.00 97.06 82 PHE A N 1
ATOM 607 C CA . PHE A 1 82 ? -0.994 8.863 7.929 1.00 97.06 82 PHE A CA 1
ATOM 608 C C . PHE A 1 82 ? -2.227 9.250 8.744 1.00 97.06 82 PHE A C 1
ATOM 610 O O . PHE A 1 82 ? -2.106 9.490 9.945 1.00 97.06 82 PHE A O 1
ATOM 617 N N . ILE A 1 83 ? -3.418 9.260 8.137 1.00 95.19 83 ILE A N 1
ATOM 618 C CA . ILE A 1 83 ? -4.670 9.561 8.849 1.00 95.19 83 ILE A CA 1
ATOM 619 C C . ILE A 1 83 ? -4.871 8.588 10.015 1.00 95.19 83 ILE A C 1
ATOM 621 O O . ILE A 1 83 ? -5.187 9.000 11.134 1.00 95.19 83 ILE A O 1
ATOM 625 N N . LEU A 1 84 ? -4.666 7.294 9.767 1.00 94.56 84 LEU A N 1
ATOM 626 C CA . LEU A 1 84 ? -4.765 6.255 10.788 1.00 94.56 84 LEU A CA 1
ATOM 627 C C . LEU A 1 84 ? -3.696 6.450 11.875 1.00 94.56 84 LEU A C 1
ATOM 629 O O . LEU A 1 84 ? -4.020 6.477 13.061 1.00 94.56 84 LEU A O 1
ATOM 633 N N . LEU A 1 85 ? -2.444 6.711 11.497 1.00 95.06 85 LEU A N 1
ATOM 634 C CA . LEU A 1 85 ? -1.357 6.951 12.445 1.00 95.06 85 LEU A CA 1
ATOM 635 C C . LEU A 1 85 ? -1.628 8.154 13.356 1.00 95.06 85 LEU A C 1
ATOM 637 O O . LEU A 1 85 ? -1.417 8.066 14.566 1.00 95.06 85 LEU A O 1
ATOM 641 N N . ILE A 1 86 ? -2.127 9.260 12.802 1.00 95.81 86 ILE A N 1
ATOM 642 C CA . ILE A 1 86 ? -2.503 10.453 13.569 1.00 95.81 86 ILE A CA 1
ATOM 643 C C . ILE A 1 86 ? -3.627 10.113 14.552 1.00 95.81 86 ILE A C 1
ATOM 645 O O . ILE A 1 86 ? -3.534 10.458 15.729 1.00 95.81 86 ILE A O 1
ATOM 649 N N . LYS A 1 87 ? -4.663 9.389 14.111 1.00 92.94 87 LYS A N 1
ATOM 650 C CA . LYS A 1 87 ? -5.751 8.932 14.994 1.00 92.94 87 LYS A CA 1
ATOM 651 C C . LYS A 1 87 ? -5.231 8.061 16.140 1.00 92.94 87 LYS A C 1
ATOM 653 O O . LYS A 1 87 ? -5.652 8.251 17.279 1.00 92.94 87 LYS A O 1
ATOM 658 N N . ARG A 1 88 ? -4.270 7.173 15.867 1.00 92.00 88 ARG A N 1
ATOM 659 C CA . ARG A 1 88 ? -3.617 6.352 16.895 1.00 92.00 88 ARG A CA 1
ATOM 660 C C . ARG A 1 88 ? -2.880 7.218 17.910 1.00 92.00 88 ARG A C 1
ATOM 662 O O . ARG A 1 88 ? -3.063 7.049 19.109 1.00 92.00 88 ARG A O 1
ATOM 669 N N . ARG A 1 89 ? -2.070 8.172 17.437 1.00 93.38 89 ARG A N 1
ATOM 670 C CA . ARG A 1 89 ? -1.306 9.094 18.298 1.00 93.38 89 ARG A CA 1
ATOM 671 C C . ARG A 1 89 ? -2.206 9.983 19.157 1.00 93.38 89 ARG A C 1
ATOM 673 O O . ARG A 1 89 ? -1.822 10.334 20.262 1.00 93.38 89 ARG A O 1
ATOM 680 N N . ARG A 1 90 ? -3.413 10.299 18.679 1.00 93.56 90 ARG A N 1
ATOM 681 C CA . ARG A 1 90 ? -4.449 11.020 19.437 1.00 93.56 90 ARG A CA 1
ATOM 682 C C . ARG A 1 90 ? -5.216 10.144 20.438 1.00 93.56 90 ARG A C 1
ATOM 684 O O . ARG A 1 90 ? -6.134 10.645 21.075 1.00 93.56 90 ARG A O 1
ATOM 691 N N . GLY A 1 91 ? -4.895 8.854 20.553 1.00 89.31 91 GLY A N 1
ATOM 692 C CA . GLY A 1 91 ? -5.562 7.940 21.482 1.00 89.31 91 GLY A CA 1
ATOM 693 C C . GLY A 1 91 ? -6.964 7.505 21.050 1.00 89.31 91 GLY A C 1
ATOM 694 O O . GLY A 1 91 ? -7.689 6.932 21.855 1.00 89.31 91 GLY A O 1
ATOM 695 N N . VAL A 1 92 ? -7.352 7.728 19.785 1.00 89.62 92 VAL A N 1
ATOM 696 C CA . VAL A 1 92 ? -8.655 7.271 19.257 1.00 89.62 92 VAL A CA 1
ATOM 697 C C . VAL A 1 92 ? -8.730 5.736 19.250 1.00 89.62 92 VAL A C 1
ATOM 699 O O . VAL A 1 92 ? -9.815 5.168 19.341 1.00 89.62 92 VAL A O 1
ATOM 702 N N . TYR A 1 93 ? -7.576 5.063 19.153 1.00 84.88 93 TYR A N 1
ATOM 703 C CA . TYR A 1 93 ? -7.428 3.607 19.219 1.00 84.88 93 TYR A CA 1
ATOM 704 C C . TYR A 1 93 ? -5.974 3.186 19.535 1.00 84.88 93 TYR A C 1
ATOM 706 O O . TYR A 1 93 ? -5.066 4.017 19.468 1.00 84.88 93 TYR A O 1
ATOM 714 N N . ARG A 1 94 ? -5.745 1.897 19.851 1.00 76.25 94 ARG A N 1
ATOM 715 C CA . ARG A 1 94 ? -4.435 1.317 20.237 1.00 76.25 94 ARG A CA 1
ATOM 716 C C . ARG A 1 94 ? -3.670 0.655 19.076 1.00 76.25 94 ARG A C 1
ATOM 718 O O . ARG A 1 94 ? -4.260 -0.122 18.295 1.00 76.25 94 ARG A O 1
#